Protein AF-A0AAN4Z6Y4-F1 (afdb_monomer)

pLDDT: mean 79.55, std 18.83, range [37.25, 96.38]

Foldseek 3Di:
DDDDDPPPPPPPPPDFAKEWKKKKDWAFDADPVRHGPGTDTGDIDGPGIDGDDPQLQKKKFAAKDFLVVVCVFPCCVGVCVVVVVSVVGGHIMTIIDGGHPVVCVVLVADEDCADDDDRDPPDHMHIYRHNPRNPNPDDPPPPPPPPPPPPPPDDD

Secondary structure (DSSP, 8-state):
-----------------EEEEEEEEEEEEE-TTS-EEEEEEEEEEEEEEEEPPTT--EEEEEEEEEHHHHTTSHHHHH-HHHHHHHTT--SEEEEEEEE-HHHHHHTTPEE-SS------TTPPPEEESSGGGGT---------------------

Radius of gyration: 22.17 Å; Cα contacts (8 Å, |Δi|>4): 297; chains: 1; bounding box: 68×28×75 Å

Organism: NCBI:txid1317129

Sequence (156 aa):
MARIIIALSLLPAIFSLKCNHSAGVSDIVYDERGVATGSNNIDPVGMGVYDCDTALDRCVIFTSMMIDDYMKLDVAAKDSKMTNYIKDHNGKVYGKTCMSQKDCYRIQAQKADVCTGAFKEGTVPCYCTTDTCTGSGAGLSIILPVFFVLTYYVSY

Nearest PDB structures (foldseek):
  6sof-assembly1_D  TM=2.743E-01  e=3.493E+00  Homo sapiens

Solvent-accessible surface area (backbone atoms only — not comparable to full-atom values): 9270 Å² total; per-residue (Å²): 139,85,84,82,78,81,79,78,78,79,68,78,79,83,74,65,51,34,22,26,29,28,46,23,41,34,29,60,39,57,48,101,83,70,45,80,76,50,70,50,76,46,75,65,46,78,74,46,74,44,72,32,59,91,73,24,65,24,25,31,43,38,34,66,36,47,42,78,61,50,64,71,32,69,37,43,79,69,37,62,70,63,32,66,66,50,71,86,58,51,48,29,34,28,34,28,34,48,26,25,71,68,48,37,58,75,68,60,36,41,81,44,84,57,56,81,82,76,83,40,79,91,51,78,20,26,28,20,79,46,38,52,10,60,67,31,74,89,75,85,77,72,79,70,80,80,76,79,77,78,74,82,82,73,90,131

Structure (mmCIF, N/CA/C/O backbone):
data_AF-A0AAN4Z6Y4-F1
#
_entry.id   AF-A0AAN4Z6Y4-F1
#
loop_
_atom_site.group_PDB
_atom_site.id
_atom_site.type_symbol
_atom_site.label_atom_id
_atom_site.label_alt_id
_atom_site.label_comp_id
_atom_site.label_asym_id
_atom_site.label_entity_id
_atom_site.label_seq_id
_atom_site.pdbx_PDB_ins_code
_atom_site.Cartn_x
_atom_site.Cartn_y
_atom_site.Cartn_z
_atom_site.occupancy
_atom_site.B_iso_or_equiv
_atom_site.auth_seq_id
_atom_site.auth_comp_id
_atom_site.auth_asym_id
_atom_site.auth_atom_id
_atom_site.pdbx_PDB_model_num
ATOM 1 N N . MET A 1 1 ? -36.536 -14.148 48.281 1.00 40.00 1 MET A N 1
ATOM 2 C CA . MET A 1 1 ? -35.612 -13.048 47.925 1.00 40.00 1 MET A CA 1
ATOM 3 C C . MET A 1 1 ? -34.916 -13.422 46.624 1.00 40.00 1 MET A C 1
ATOM 5 O O . MET A 1 1 ? -33.988 -14.217 46.655 1.00 40.00 1 MET A O 1
ATOM 9 N N . ALA A 1 2 ? -35.417 -12.952 45.480 1.00 39.69 2 ALA A N 1
ATOM 10 C CA . ALA A 1 2 ? -34.827 -13.253 44.176 1.00 39.69 2 ALA A CA 1
ATOM 11 C C . ALA A 1 2 ? -33.846 -12.134 43.800 1.00 39.69 2 ALA A C 1
ATOM 13 O O . ALA A 1 2 ? -34.240 -10.975 43.695 1.00 39.69 2 ALA A O 1
ATOM 14 N N . ARG A 1 3 ? -32.561 -12.469 43.651 1.00 43.34 3 ARG A N 1
ATOM 15 C CA . ARG A 1 3 ? -31.540 -11.550 43.138 1.00 43.34 3 ARG A CA 1
ATOM 16 C C . ARG A 1 3 ? -31.586 -11.605 41.612 1.00 43.34 3 ARG A C 1
ATOM 18 O O . ARG A 1 3 ? -31.132 -12.582 41.028 1.00 43.34 3 ARG A O 1
ATOM 25 N N . ILE A 1 4 ? -32.153 -10.582 40.979 1.00 48.22 4 ILE A N 1
ATOM 26 C CA . ILE A 1 4 ? -32.066 -10.403 39.527 1.00 48.22 4 ILE A CA 1
ATOM 27 C C . ILE A 1 4 ? -30.680 -9.821 39.240 1.00 48.22 4 ILE A C 1
ATOM 29 O O . ILE A 1 4 ? -30.412 -8.658 39.534 1.00 48.22 4 ILE A O 1
ATOM 33 N N . ILE A 1 5 ? -29.777 -10.653 38.724 1.00 52.44 5 ILE A N 1
ATOM 34 C CA . ILE A 1 5 ? -28.473 -10.217 38.221 1.00 52.44 5 ILE A CA 1
ATOM 35 C C . ILE A 1 5 ? -28.712 -9.709 36.798 1.00 52.44 5 ILE A C 1
ATOM 37 O O . ILE A 1 5 ? -28.887 -10.502 35.875 1.00 52.44 5 ILE A O 1
ATOM 41 N N . ILE A 1 6 ? -28.766 -8.389 36.621 1.00 52.59 6 ILE A N 1
ATOM 42 C CA . ILE A 1 6 ? -28.786 -7.771 35.292 1.00 52.59 6 ILE A CA 1
ATOM 43 C C . ILE A 1 6 ? -27.366 -7.896 34.733 1.00 52.59 6 ILE A C 1
ATOM 45 O O . ILE A 1 6 ? -26.493 -7.081 35.024 1.00 52.59 6 ILE A O 1
ATOM 49 N N . ALA A 1 7 ? -27.115 -8.963 33.976 1.00 50.59 7 ALA A N 1
ATOM 50 C CA . ALA A 1 7 ? -25.903 -9.109 33.184 1.00 50.59 7 ALA A CA 1
ATOM 51 C C . ALA A 1 7 ? -25.984 -8.122 32.013 1.00 50.59 7 ALA A C 1
ATOM 53 O O . ALA A 1 7 ? -26.576 -8.410 30.975 1.00 50.59 7 ALA A O 1
ATOM 54 N N . LEU A 1 8 ? -25.441 -6.920 32.211 1.00 52.28 8 LEU A N 1
ATOM 55 C CA . LEU A 1 8 ? -25.287 -5.926 31.157 1.00 52.28 8 LEU A CA 1
ATOM 56 C C . LEU A 1 8 ? -24.269 -6.476 30.146 1.00 52.28 8 LEU A C 1
ATOM 58 O O . LEU A 1 8 ? -23.059 -6.412 30.360 1.00 52.28 8 LEU A O 1
ATOM 62 N N . SER A 1 9 ? -24.754 -7.082 29.065 1.00 52.09 9 SER A N 1
ATOM 63 C CA . SER A 1 9 ? -23.922 -7.515 27.949 1.00 52.09 9 SER A CA 1
ATOM 64 C C . SER A 1 9 ? -23.388 -6.276 27.226 1.00 52.09 9 SER A C 1
ATOM 66 O O . SER A 1 9 ? -24.043 -5.733 26.336 1.00 52.09 9 SER A O 1
ATOM 68 N N . LEU A 1 10 ? -22.203 -5.813 27.628 1.00 50.78 10 LEU A N 1
ATOM 69 C CA . LEU A 1 10 ? -21.356 -4.926 26.832 1.00 50.78 10 LEU A CA 1
ATOM 70 C C . LEU A 1 10 ? -20.928 -5.701 25.582 1.00 50.78 10 LEU A C 1
ATOM 72 O O . LEU A 1 10 ? -19.863 -6.311 25.547 1.00 50.78 10 LEU A O 1
ATOM 76 N N . LEU A 1 11 ? -21.795 -5.734 24.571 1.00 51.25 11 LEU A N 1
ATOM 77 C CA . LEU A 1 11 ? -21.397 -6.121 23.224 1.00 51.25 11 LEU A CA 1
ATOM 78 C C . LEU A 1 11 ? -20.332 -5.107 22.788 1.00 51.25 11 LEU A C 1
ATOM 80 O O . LEU A 1 11 ? -20.650 -3.915 22.728 1.00 51.25 11 LEU A O 1
ATOM 84 N N . PRO A 1 12 ? -19.077 -5.520 22.530 1.00 52.22 12 PRO A N 1
ATOM 85 C CA . PRO A 1 12 ? -18.112 -4.614 21.937 1.00 52.22 12 PRO A CA 1
ATOM 86 C C . PRO A 1 12 ? -18.688 -4.214 20.582 1.00 52.22 12 PRO A C 1
ATOM 88 O O . PRO A 1 12 ? -18.877 -5.056 19.707 1.00 52.22 12 PRO A O 1
ATOM 91 N N . ALA A 1 13 ? -19.050 -2.943 20.435 1.00 52.47 13 ALA A N 1
ATOM 92 C CA . ALA A 1 13 ? -19.429 -2.407 19.145 1.00 52.47 13 ALA A CA 1
ATOM 93 C C . ALA A 1 13 ? -18.224 -2.599 18.216 1.00 52.47 13 ALA A C 1
ATOM 95 O O . ALA A 1 13 ? -17.171 -1.992 18.415 1.00 52.47 13 ALA A O 1
ATOM 96 N N . ILE A 1 14 ? -18.359 -3.519 17.259 1.00 56.81 14 ILE A N 1
ATOM 97 C CA . ILE A 1 14 ? -17.356 -3.774 16.227 1.00 56.81 14 ILE A CA 1
ATOM 98 C C . ILE A 1 14 ? -17.446 -2.589 15.268 1.00 56.81 14 ILE A C 1
ATOM 100 O O . ILE A 1 14 ? -18.163 -2.625 14.271 1.00 56.81 14 ILE A O 1
ATOM 104 N N . PHE A 1 15 ? -16.794 -1.488 15.625 1.00 65.62 15 PHE A N 1
ATOM 105 C CA . PHE A 1 15 ? -16.603 -0.376 14.709 1.00 65.62 15 PHE A CA 1
ATOM 106 C C . PHE A 1 15 ? -15.539 -0.804 13.702 1.00 65.62 15 PHE A C 1
ATOM 108 O O . PHE A 1 15 ? -14.382 -1.010 14.071 1.00 65.62 15 PHE A O 1
ATOM 115 N N . SER A 1 16 ? -15.949 -0.995 12.448 1.00 79.75 16 SER A N 1
ATOM 116 C CA . SER A 1 16 ? -14.992 -1.183 11.362 1.00 79.75 16 SER A CA 1
ATOM 117 C C . SER A 1 16 ? -14.280 0.141 11.108 1.00 79.75 16 SER A C 1
ATOM 119 O O . SER A 1 16 ? -14.930 1.180 11.000 1.00 79.75 16 SER A O 1
ATOM 121 N N . LEU A 1 17 ? -12.950 0.103 11.064 1.00 88.94 17 LEU A N 1
ATOM 122 C CA . LEU A 1 17 ? -12.118 1.267 10.775 1.00 88.94 17 LEU A CA 1
ATOM 123 C C . LEU A 1 17 ? -12.386 1.738 9.342 1.00 88.94 17 LEU A C 1
ATOM 125 O O . LEU A 1 17 ? -12.390 0.914 8.433 1.00 88.94 17 LEU A O 1
ATOM 129 N N . LYS A 1 18 ? -12.565 3.042 9.119 1.00 90.88 18 LYS A N 1
ATOM 130 C CA . LYS A 1 18 ? -12.768 3.608 7.777 1.00 90.88 18 LYS A CA 1
ATOM 131 C C . LYS A 1 18 ? -11.579 4.433 7.335 1.00 90.88 18 LYS A C 1
ATOM 133 O O . LYS A 1 18 ? -11.336 5.507 7.873 1.00 90.88 18 LYS A O 1
ATOM 138 N N . CYS A 1 19 ? -10.892 4.004 6.286 1.00 90.75 19 CYS A N 1
ATOM 139 C CA . CYS A 1 19 ? -9.755 4.746 5.753 1.00 90.75 19 CYS A CA 1
ATOM 140 C C . CYS A 1 19 ? -10.103 5.411 4.422 1.00 90.75 19 CYS A C 1
ATOM 142 O O . CYS A 1 19 ? -10.952 4.936 3.676 1.00 90.75 19 CYS A O 1
ATOM 144 N N . ASN A 1 20 ? -9.428 6.515 4.102 1.00 91.38 20 ASN A N 1
ATOM 145 C CA . ASN A 1 20 ? -9.361 7.031 2.736 1.00 91.38 20 ASN A CA 1
ATOM 146 C C . ASN A 1 20 ? -8.347 6.207 1.924 1.00 91.38 20 ASN A C 1
ATOM 148 O O . ASN A 1 20 ? -7.206 6.051 2.367 1.00 91.38 20 ASN A O 1
ATOM 152 N N . HIS A 1 21 ? -8.762 5.713 0.758 1.00 91.81 21 HIS A N 1
ATOM 153 C CA . HIS A 1 21 ? -7.971 4.900 -0.159 1.00 91.81 21 HIS A CA 1
ATOM 154 C C . HIS A 1 21 ? -7.591 5.699 -1.403 1.00 91.81 21 HIS A C 1
ATOM 156 O O . HIS A 1 21 ? -8.425 6.343 -2.047 1.00 91.81 21 HIS A O 1
ATOM 162 N N . SER A 1 22 ? -6.319 5.619 -1.773 1.00 91.94 22 SER A N 1
ATOM 163 C CA . SER A 1 22 ? -5.801 6.166 -3.026 1.00 91.94 22 SER A CA 1
ATOM 164 C C . SER A 1 22 ? -4.489 5.488 -3.384 1.00 91.94 22 SER A C 1
ATOM 166 O O . SER A 1 22 ? -3.697 5.236 -2.476 1.00 91.94 22 SER A O 1
ATOM 168 N N . ALA A 1 23 ? -4.209 5.297 -4.668 1.00 91.56 23 ALA A N 1
ATOM 169 C CA . ALA A 1 23 ? -2.918 4.793 -5.132 1.00 91.56 23 ALA A CA 1
ATOM 170 C C . ALA A 1 23 ? -2.407 5.591 -6.325 1.00 91.56 23 ALA A C 1
ATOM 172 O O . ALA A 1 23 ? -3.159 5.878 -7.252 1.00 91.56 23 ALA A O 1
ATOM 173 N N . GLY A 1 24 ? -1.118 5.911 -6.295 1.00 91.88 24 GLY A N 1
ATOM 174 C CA . GLY A 1 24 ? -0.333 6.308 -7.456 1.00 91.88 24 GLY A CA 1
ATOM 175 C C . GLY A 1 24 ? 0.715 5.241 -7.753 1.00 91.88 24 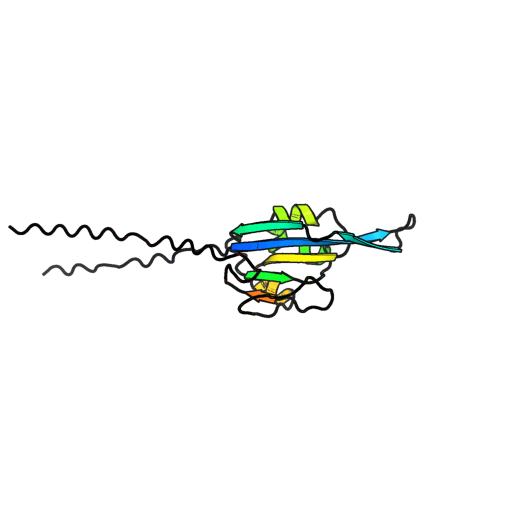GLY A C 1
ATOM 176 O O . GLY A 1 24 ? 1.157 4.521 -6.852 1.00 91.88 24 GLY A O 1
ATOM 177 N N . VAL A 1 25 ? 1.100 5.135 -9.019 1.00 92.50 25 VAL A N 1
ATOM 178 C CA . VAL A 1 25 ? 2.099 4.169 -9.489 1.00 92.50 25 VAL A CA 1
ATOM 179 C C . VAL A 1 25 ? 3.165 4.882 -10.314 1.00 92.50 25 VAL A C 1
ATOM 181 O O . VAL A 1 25 ? 2.924 5.933 -10.907 1.00 92.50 25 VAL A O 1
ATOM 184 N N . SER A 1 26 ? 4.370 4.336 -10.301 1.00 92.44 26 SER A N 1
ATOM 185 C CA . SER A 1 26 ? 5.509 4.776 -11.097 1.00 92.44 26 SER A CA 1
ATOM 186 C C . SER A 1 26 ? 5.993 3.571 -11.888 1.00 92.44 26 SER A C 1
ATOM 188 O O . SER A 1 26 ? 6.730 2.735 -11.353 1.00 92.44 26 SER A O 1
ATOM 190 N N . ASP A 1 27 ? 5.523 3.479 -13.131 1.00 91.88 27 ASP A N 1
ATOM 191 C CA . ASP A 1 27 ? 5.872 2.402 -14.050 1.00 91.88 27 ASP A CA 1
ATOM 192 C C . ASP A 1 27 ? 7.311 2.560 -14.520 1.00 91.88 27 ASP A C 1
ATOM 194 O O . ASP A 1 27 ? 7.748 3.660 -14.860 1.00 91.88 27 ASP A O 1
ATOM 198 N N . ILE A 1 28 ? 8.049 1.458 -14.573 1.00 90.25 28 ILE A N 1
ATOM 199 C CA . ILE A 1 28 ? 9.368 1.409 -15.196 1.00 90.25 28 ILE A CA 1
ATOM 200 C C . ILE A 1 28 ? 9.168 1.219 -16.700 1.00 90.25 28 ILE A C 1
ATOM 202 O O . ILE A 1 28 ? 8.557 0.251 -17.158 1.00 90.25 28 ILE A O 1
ATOM 206 N N . VAL A 1 29 ? 9.721 2.145 -17.478 1.00 91.44 29 VAL A N 1
ATOM 207 C CA . VAL A 1 29 ? 9.739 2.060 -18.939 1.00 91.44 29 VAL A CA 1
ATOM 208 C C . VAL A 1 29 ? 10.970 1.272 -19.356 1.00 91.44 29 VAL A C 1
ATOM 210 O O . VAL A 1 29 ? 12.086 1.610 -18.955 1.00 91.44 29 VAL A O 1
ATOM 213 N N . TYR A 1 30 ? 10.760 0.241 -20.166 1.00 90.56 30 TYR A N 1
ATOM 214 C CA . TYR A 1 30 ? 11.821 -0.591 -20.720 1.00 90.56 30 TYR A CA 1
ATOM 215 C C . TYR A 1 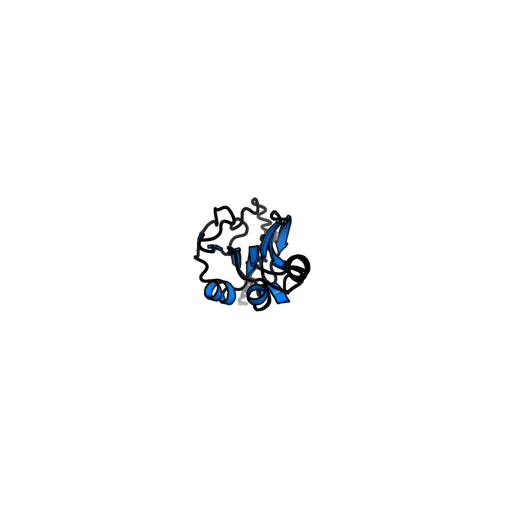30 ? 11.981 -0.322 -22.217 1.00 90.56 30 TYR A C 1
ATOM 217 O O . TYR A 1 30 ? 10.992 -0.090 -22.914 1.00 90.56 30 TYR A O 1
ATOM 225 N N . ASP A 1 31 ? 13.215 -0.369 -22.715 1.00 91.88 31 ASP A N 1
ATOM 226 C CA . ASP A 1 31 ? 13.470 -0.403 -24.154 1.00 91.88 31 ASP A CA 1
ATOM 227 C C . ASP A 1 31 ? 13.147 -1.779 -24.764 1.00 91.88 31 ASP A C 1
ATOM 229 O O . ASP A 1 31 ? 12.819 -2.748 -24.076 1.00 91.88 31 ASP A O 1
ATOM 233 N N . GLU A 1 32 ? 13.294 -1.885 -26.08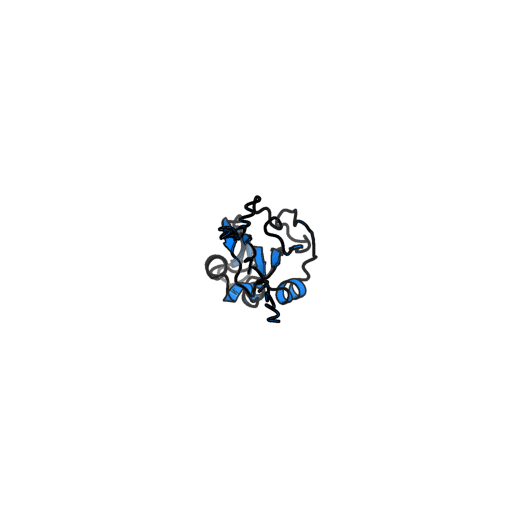5 1.00 92.06 32 GLU A N 1
ATOM 234 C CA . GLU A 1 32 ? 13.096 -3.128 -26.846 1.00 92.06 32 GLU A CA 1
ATOM 235 C C . GLU A 1 32 ? 14.026 -4.277 -26.411 1.00 92.06 32 GLU A C 1
ATOM 237 O O . GLU A 1 32 ? 13.804 -5.432 -26.771 1.00 92.06 32 GLU A O 1
ATOM 242 N N . ARG A 1 33 ? 15.082 -3.978 -25.644 1.00 91.94 33 ARG A N 1
ATOM 243 C CA . ARG A 1 33 ? 16.068 -4.940 -25.132 1.00 91.94 33 ARG A CA 1
ATOM 244 C C . ARG A 1 33 ? 15.783 -5.333 -23.680 1.00 91.94 33 ARG A C 1
ATOM 246 O O . ARG A 1 33 ? 16.542 -6.119 -23.116 1.00 91.94 33 ARG A O 1
ATOM 253 N N . GLY A 1 34 ? 14.715 -4.806 -23.076 1.00 87.50 34 GLY A N 1
ATOM 254 C CA . GLY A 1 34 ? 14.350 -5.052 -21.683 1.00 87.50 34 GLY A CA 1
ATOM 255 C C . GLY A 1 34 ? 15.191 -4.268 -20.671 1.00 87.50 34 GLY A C 1
ATOM 256 O O . GLY A 1 34 ? 15.225 -4.632 -19.496 1.00 87.50 34 GLY A O 1
ATOM 257 N N . VAL A 1 35 ? 15.883 -3.206 -21.091 1.00 89.94 35 VAL A N 1
ATOM 258 C CA . VAL A 1 35 ? 16.658 -2.332 -20.201 1.00 89.94 35 VAL A CA 1
ATOM 259 C C . VAL A 1 35 ? 15.771 -1.192 -19.718 1.00 89.94 35 VAL A C 1
ATOM 261 O O . VAL A 1 35 ? 15.096 -0.550 -20.515 1.00 89.94 35 VAL A O 1
ATOM 264 N N . ALA A 1 36 ? 15.775 -0.921 -18.411 1.00 88.88 36 ALA A N 1
ATOM 265 C CA . ALA A 1 36 ? 15.036 0.204 -17.846 1.00 88.88 36 ALA A CA 1
ATOM 266 C C . ALA A 1 36 ? 15.611 1.538 -18.358 1.00 88.88 36 ALA A C 1
ATOM 268 O O . ALA A 1 36 ? 16.769 1.861 -18.094 1.00 88.88 36 ALA A O 1
ATOM 269 N N . THR A 1 37 ? 14.800 2.317 -19.073 1.00 91.88 37 THR A N 1
ATOM 270 C CA . THR A 1 37 ? 15.188 3.602 -19.679 1.00 91.88 37 THR A CA 1
ATOM 271 C C . THR A 1 37 ? 14.565 4.814 -19.003 1.00 91.88 37 THR A C 1
ATOM 273 O O . THR A 1 37 ? 14.969 5.942 -19.277 1.00 91.88 37 THR A O 1
ATOM 276 N N . GLY A 1 38 ? 13.587 4.615 -18.123 1.00 89.25 38 GLY A N 1
ATOM 277 C CA . GLY A 1 38 ? 12.960 5.706 -17.387 1.00 89.25 38 GLY A CA 1
ATOM 278 C C . GLY A 1 38 ? 11.795 5.241 -16.530 1.00 89.25 38 GLY A C 1
ATOM 279 O O . GLY A 1 38 ? 11.594 4.042 -16.333 1.00 89.25 38 GLY A O 1
ATOM 280 N N . SER A 1 39 ? 11.018 6.206 -16.043 1.00 88.44 39 SER A N 1
ATOM 281 C CA . SER A 1 39 ? 9.762 5.937 -15.357 1.00 88.44 39 SER A CA 1
ATOM 282 C C . SER A 1 39 ? 8.630 6.823 -15.865 1.00 88.44 39 SER A C 1
ATOM 284 O O . SER A 1 39 ? 8.844 7.973 -16.254 1.00 88.44 39 SER A O 1
ATOM 286 N N . ASN A 1 40 ? 7.42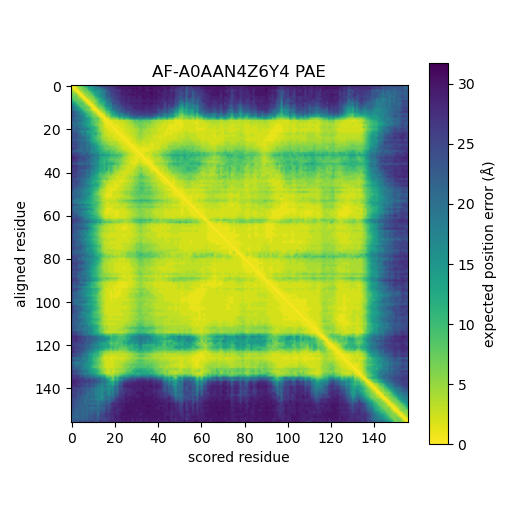1 6.270 -15.861 1.00 89.06 40 ASN A N 1
ATOM 287 C CA . ASN A 1 40 ? 6.188 6.991 -16.119 1.00 89.06 40 ASN A CA 1
ATOM 288 C C . ASN A 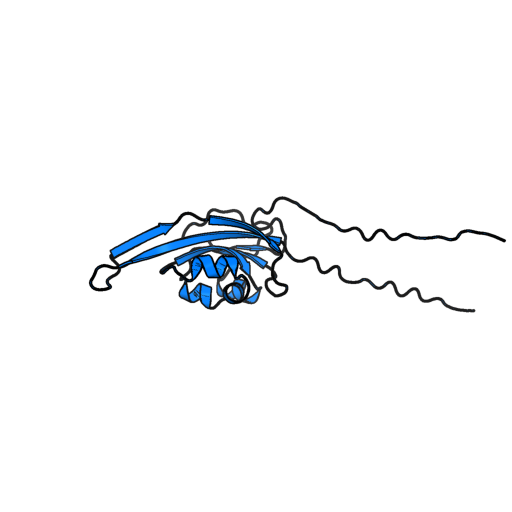1 40 ? 5.395 7.092 -14.813 1.00 89.06 40 ASN A C 1
ATOM 290 O O . ASN A 1 40 ? 4.949 6.085 -14.266 1.00 89.06 40 ASN A O 1
ATOM 294 N N . ASN A 1 41 ? 5.242 8.310 -14.297 1.00 86.56 41 ASN A N 1
ATOM 295 C CA . ASN A 1 41 ? 4.512 8.544 -13.058 1.00 86.56 41 ASN A CA 1
ATOM 296 C C . ASN A 1 41 ? 3.035 8.762 -13.369 1.00 86.56 41 ASN A C 1
ATOM 298 O O . ASN A 1 41 ? 2.681 9.701 -14.079 1.00 86.56 41 ASN A O 1
ATOM 302 N N . ILE A 1 42 ? 2.188 7.914 -12.800 1.00 85.94 42 ILE A N 1
ATOM 303 C CA . ILE A 1 42 ? 0.739 8.037 -12.876 1.00 85.94 42 ILE A CA 1
ATOM 304 C C . ILE A 1 42 ? 0.262 8.694 -11.584 1.00 85.94 42 ILE A C 1
ATOM 306 O O . ILE A 1 42 ? 0.584 8.241 -10.477 1.00 85.94 42 ILE A O 1
ATOM 310 N N . ASP A 1 43 ? -0.489 9.783 -11.743 1.00 83.81 43 ASP A N 1
ATOM 311 C CA . ASP A 1 43 ? -1.037 10.539 -10.623 1.00 83.81 43 ASP A CA 1
ATOM 312 C C . ASP A 1 43 ? -1.928 9.660 -9.730 1.00 83.81 43 ASP A C 1
ATOM 314 O O . ASP A 1 43 ? -2.580 8.728 -10.214 1.00 83.81 43 ASP A O 1
ATOM 318 N N . PRO A 1 44 ? -2.002 9.948 -8.419 1.00 85.00 44 PRO A N 1
ATOM 319 C CA . PRO A 1 44 ? -2.815 9.164 -7.504 1.00 85.00 44 PRO A CA 1
ATOM 320 C C . PRO A 1 44 ? -4.291 9.195 -7.866 1.00 85.00 44 PRO A C 1
ATOM 322 O O . PRO A 1 44 ? -4.924 10.252 -7.875 1.00 85.00 44 PRO A O 1
ATOM 325 N N . VAL A 1 45 ? -4.871 8.015 -8.050 1.00 88.75 45 VAL A N 1
ATOM 326 C CA . VAL A 1 45 ? -6.310 7.861 -8.216 1.00 88.75 45 VAL A CA 1
ATOM 327 C C . VAL A 1 45 ? -6.946 7.761 -6.835 1.00 88.75 45 VAL A C 1
ATOM 329 O O . VAL A 1 45 ? -6.645 6.860 -6.047 1.00 88.75 45 VAL A O 1
ATOM 332 N N . GLY A 1 46 ? -7.830 8.711 -6.527 1.00 88.62 46 GLY A N 1
ATOM 333 C CA . GLY A 1 46 ? -8.668 8.664 -5.334 1.00 88.62 46 GLY A CA 1
ATOM 334 C C . GLY A 1 46 ? -9.716 7.567 -5.476 1.00 88.62 46 GLY A C 1
ATOM 335 O O . GLY A 1 46 ? -10.583 7.647 -6.342 1.00 88.62 46 GLY A O 1
ATOM 336 N N . MET A 1 47 ? -9.647 6.549 -4.622 1.00 88.62 47 MET A N 1
ATOM 337 C CA . MET A 1 47 ? -10.600 5.441 -4.640 1.00 88.62 47 MET A CA 1
ATOM 338 C C . MET A 1 47 ? -11.783 5.702 -3.712 1.00 88.62 47 MET A C 1
ATOM 340 O O . MET A 1 47 ? -12.853 5.158 -3.958 1.00 88.62 47 MET A O 1
ATOM 344 N N . GLY A 1 48 ? -11.630 6.549 -2.690 1.00 88.94 48 GLY A N 1
ATOM 345 C CA . GLY A 1 48 ? -12.696 6.943 -1.765 1.00 88.94 48 GLY A CA 1
ATOM 346 C C . GLY A 1 48 ? -12.478 6.424 -0.345 1.00 88.94 48 GLY A C 1
ATOM 347 O O . GLY A 1 48 ? -11.410 5.916 -0.019 1.00 88.94 48 GLY A O 1
ATOM 348 N N . VAL A 1 49 ? -13.488 6.569 0.513 1.00 89.94 49 VAL A N 1
ATOM 349 C CA . VAL A 1 49 ? -13.443 6.110 1.909 1.00 89.94 49 VAL A CA 1
ATOM 350 C C . VAL A 1 49 ? -14.187 4.787 2.038 1.00 89.94 49 VAL A C 1
ATOM 352 O O . VAL A 1 49 ? -15.361 4.718 1.673 1.00 89.94 49 VAL A O 1
ATOM 355 N N . TYR A 1 50 ? -13.532 3.766 2.587 1.00 87.50 50 TYR A N 1
ATOM 356 C CA . TYR A 1 50 ? -14.106 2.430 2.742 1.00 87.50 50 TYR A CA 1
ATOM 357 C C . TYR A 1 50 ? -13.827 1.846 4.122 1.00 87.50 50 TYR A C 1
ATOM 359 O O . TYR A 1 50 ? -12.837 2.194 4.765 1.00 87.50 50 TYR A O 1
ATOM 367 N N . ASP A 1 51 ? -14.716 0.950 4.554 1.00 90.25 51 ASP A N 1
ATOM 368 C CA . ASP A 1 51 ? -14.487 0.096 5.713 1.00 90.25 51 ASP A CA 1
ATOM 369 C C . ASP A 1 51 ? -13.321 -0.854 5.424 1.00 90.25 51 ASP A C 1
ATOM 371 O O . ASP A 1 51 ? -13.289 -1.530 4.392 1.00 90.25 51 ASP A O 1
ATOM 375 N N . CYS A 1 52 ? -12.376 -0.918 6.352 1.00 90.12 52 CYS A N 1
ATOM 376 C CA . CYS A 1 52 ? -11.306 -1.890 6.316 1.00 90.12 52 CYS A CA 1
ATOM 377 C C . CYS A 1 52 ? -11.846 -3.296 6.565 1.00 90.12 52 CYS A C 1
ATOM 379 O O . CYS A 1 52 ? -12.799 -3.503 7.320 1.00 90.12 52 CYS A O 1
ATOM 381 N N . ASP A 1 53 ? -11.179 -4.288 5.982 1.00 91.38 53 ASP A N 1
ATOM 382 C CA . ASP A 1 53 ? -11.342 -5.663 6.437 1.00 91.38 53 ASP A CA 1
ATOM 383 C C . ASP A 1 53 ? -10.954 -5.773 7.922 1.00 91.38 53 ASP A C 1
ATOM 385 O O . ASP A 1 53 ? -10.043 -5.089 8.388 1.00 91.38 53 ASP A O 1
ATOM 389 N N . THR A 1 54 ? -11.613 -6.665 8.664 1.00 86.12 54 THR A N 1
ATOM 390 C CA . THR A 1 54 ? -11.399 -6.846 10.115 1.00 86.12 54 THR A CA 1
ATOM 391 C C . THR A 1 54 ? -9.946 -7.113 10.519 1.00 86.12 54 THR A C 1
ATOM 393 O O . THR A 1 54 ? -9.563 -6.843 11.654 1.00 86.12 54 THR A O 1
ATOM 396 N N . ALA A 1 55 ? -9.127 -7.634 9.606 1.00 89.69 55 ALA A N 1
ATOM 397 C CA . ALA A 1 55 ? -7.714 -7.899 9.842 1.00 89.69 55 ALA A CA 1
ATOM 398 C C . ALA A 1 55 ? -6.775 -6.773 9.363 1.00 89.69 55 ALA A C 1
ATOM 400 O O . ALA A 1 55 ? -5.559 -6.886 9.532 1.00 89.69 55 ALA A O 1
ATOM 401 N N . LEU A 1 56 ? -7.309 -5.715 8.748 1.00 93.50 56 LEU A N 1
ATOM 402 C CA . LEU A 1 56 ? -6.581 -4.519 8.330 1.00 93.50 56 LEU A CA 1
ATOM 403 C C . LEU A 1 56 ? -6.938 -3.366 9.274 1.00 93.50 56 LEU A C 1
ATOM 405 O O . LEU A 1 56 ? -7.774 -2.519 8.987 1.00 93.50 56 LEU A O 1
ATOM 409 N N . ASP A 1 57 ? -6.313 -3.358 10.444 1.00 92.81 57 ASP A N 1
ATOM 410 C CA . ASP A 1 57 ? -6.708 -2.532 11.582 1.00 92.81 57 ASP A CA 1
ATOM 411 C C . ASP A 1 57 ? -5.990 -1.171 11.660 1.00 92.81 57 ASP A C 1
ATOM 413 O O . ASP A 1 57 ? -6.051 -0.495 12.692 1.00 92.81 57 ASP A O 1
ATOM 417 N N . ARG A 1 58 ? -5.283 -0.762 10.601 1.00 94.50 58 ARG A N 1
ATOM 418 C CA . ARG A 1 58 ? -4.547 0.508 10.519 1.00 94.50 58 ARG A CA 1
ATOM 419 C C . ARG A 1 58 ? -4.862 1.248 9.229 1.00 94.50 58 ARG A C 1
ATOM 421 O 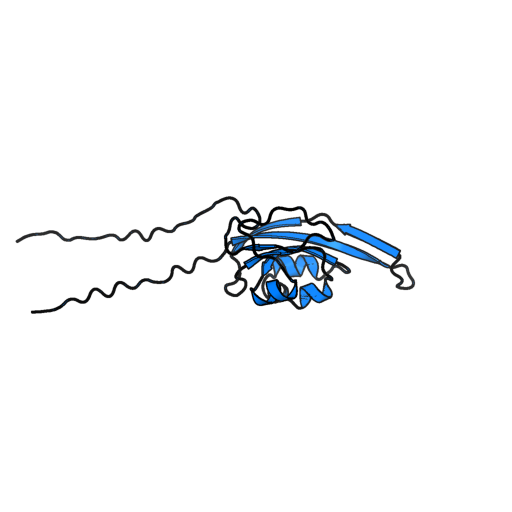O . ARG A 1 58 ? -4.767 0.670 8.155 1.00 94.50 58 ARG A O 1
ATOM 428 N N . CYS A 1 59 ? -5.122 2.546 9.324 1.00 93.75 59 CYS A N 1
ATOM 429 C CA . CYS A 1 59 ? -5.062 3.439 8.175 1.00 93.75 59 CYS A CA 1
ATOM 430 C C . CYS A 1 59 ? -3.616 3.874 7.974 1.00 93.75 59 CYS A C 1
ATOM 432 O O . CYS A 1 59 ? -2.985 4.348 8.916 1.00 93.75 59 CYS A O 1
ATOM 434 N N . VAL A 1 60 ? -3.099 3.732 6.759 1.00 93.56 60 VAL A N 1
ATOM 435 C CA . VAL A 1 60 ? -1.693 3.972 6.431 1.00 93.56 60 VAL A CA 1
ATOM 436 C C . VAL A 1 60 ? -1.585 4.941 5.267 1.00 93.56 60 VAL A C 1
ATOM 438 O O . VAL A 1 60 ? -2.295 4.792 4.276 1.00 93.56 60 VAL A O 1
ATOM 441 N N . ILE A 1 61 ? -0.659 5.895 5.362 1.00 92.62 61 ILE A N 1
ATOM 442 C CA . ILE A 1 61 ? -0.062 6.568 4.206 1.00 92.62 61 ILE A CA 1
ATOM 443 C C . ILE A 1 61 ? 1.306 5.936 4.000 1.00 92.62 61 ILE A C 1
ATOM 445 O O . ILE A 1 61 ? 2.202 6.116 4.825 1.00 92.62 61 ILE A O 1
ATOM 449 N N . PHE A 1 62 ? 1.462 5.174 2.925 1.00 90.94 62 PHE A N 1
ATOM 450 C CA . PHE A 1 62 ? 2.729 4.541 2.594 1.00 90.94 62 PHE A CA 1
ATOM 451 C C . PHE A 1 62 ? 3.374 5.255 1.417 1.00 90.94 62 PHE A C 1
ATOM 453 O O . PHE A 1 62 ? 2.713 5.724 0.484 1.00 90.94 62 PHE A O 1
ATOM 460 N N . THR A 1 63 ? 4.690 5.363 1.493 1.00 86.56 63 THR A N 1
ATOM 461 C CA . THR A 1 63 ? 5.499 5.959 0.444 1.00 86.56 63 THR A CA 1
ATOM 462 C C . THR A 1 63 ? 6.026 4.887 -0.491 1.00 86.56 63 THR A C 1
ATOM 464 O O . THR A 1 63 ? 5.972 3.696 -0.190 1.00 86.56 63 THR A O 1
ATOM 467 N N . SER A 1 64 ? 6.470 5.350 -1.657 1.00 88.25 64 SER A N 1
ATOM 468 C CA . SER A 1 64 ? 6.996 4.570 -2.773 1.00 88.25 64 SER A CA 1
ATOM 469 C C . SER A 1 64 ? 7.642 3.237 -2.363 1.00 88.25 64 SER A C 1
ATOM 471 O O . SER A 1 64 ? 8.761 3.214 -1.852 1.00 88.25 64 SER A O 1
ATOM 473 N N . MET A 1 65 ? 6.970 2.130 -2.671 1.00 91.38 65 MET A N 1
ATOM 474 C CA . MET A 1 65 ? 7.452 0.763 -2.480 1.00 91.38 65 MET A CA 1
ATOM 475 C C . MET A 1 65 ? 7.358 -0.026 -3.782 1.00 91.38 65 MET A C 1
ATOM 477 O O . MET A 1 65 ? 6.514 0.283 -4.615 1.00 91.38 65 MET A O 1
ATOM 481 N N . MET A 1 66 ? 8.196 -1.045 -3.970 1.00 93.00 66 MET A N 1
ATOM 482 C CA . MET A 1 66 ? 8.089 -1.900 -5.156 1.00 93.00 66 MET A CA 1
ATOM 483 C C . MET A 1 66 ? 6.732 -2.610 -5.174 1.00 93.00 66 MET A C 1
ATOM 485 O O . MET A 1 66 ? 6.284 -3.104 -4.137 1.00 93.00 66 MET A O 1
ATOM 489 N N . ILE A 1 67 ? 6.097 -2.695 -6.344 1.00 94.56 67 ILE A N 1
ATOM 490 C CA . ILE A 1 67 ? 4.817 -3.397 -6.512 1.00 94.56 67 ILE A CA 1
ATOM 491 C C . ILE A 1 67 ? 4.947 -4.855 -6.059 1.00 94.56 67 ILE A C 1
ATOM 493 O O . ILE A 1 67 ? 4.115 -5.329 -5.292 1.00 94.56 67 ILE A O 1
ATOM 497 N N . ASP A 1 68 ? 6.047 -5.529 -6.394 1.00 94.69 68 ASP A N 1
ATOM 498 C CA . ASP A 1 68 ? 6.314 -6.898 -5.933 1.00 94.69 68 ASP A CA 1
ATOM 499 C C . ASP A 1 68 ? 6.340 -7.034 -4.406 1.00 94.69 68 ASP A C 1
ATOM 501 O O . ASP A 1 68 ? 5.982 -8.079 -3.863 1.00 94.69 68 ASP A O 1
ATOM 505 N N . ASP A 1 69 ? 6.768 -5.995 -3.687 1.00 94.19 69 ASP A N 1
ATOM 506 C CA . ASP A 1 69 ? 6.758 -5.992 -2.226 1.00 94.19 69 ASP A CA 1
ATOM 507 C C . ASP A 1 69 ? 5.383 -5.644 -1.665 1.00 94.19 69 ASP A C 1
ATOM 509 O O . ASP A 1 69 ? 4.972 -6.252 -0.674 1.00 94.19 69 ASP A O 1
ATOM 513 N N . TYR A 1 70 ? 4.647 -4.745 -2.326 1.00 94.81 70 TYR A N 1
ATOM 514 C CA . TYR A 1 70 ? 3.245 -4.472 -2.020 1.00 94.81 70 TYR A CA 1
ATOM 515 C C . TYR A 1 70 ? 2.393 -5.742 -2.133 1.00 94.81 70 TYR A C 1
ATOM 517 O O . TYR A 1 70 ? 1.632 -6.059 -1.221 1.00 94.81 70 TYR A O 1
ATOM 525 N N . MET A 1 71 ? 2.585 -6.533 -3.193 1.00 95.81 71 MET A N 1
ATOM 526 C CA . MET A 1 71 ? 1.838 -7.774 -3.434 1.00 95.81 71 MET A CA 1
ATOM 527 C C . MET A 1 71 ? 2.081 -8.859 -2.369 1.00 95.81 71 MET A C 1
ATOM 529 O O . MET A 1 71 ? 1.345 -9.841 -2.308 1.00 95.81 71 MET A O 1
ATOM 533 N N . LYS A 1 72 ? 3.088 -8.689 -1.499 1.00 95.31 72 LYS A N 1
ATOM 534 C CA . LYS A 1 72 ? 3.382 -9.583 -0.363 1.00 95.31 72 LYS A CA 1
ATOM 535 C C . LYS A 1 72 ? 2.744 -9.126 0.956 1.00 95.31 72 LYS A C 1
ATOM 537 O O . LYS A 1 72 ? 3.030 -9.748 1.984 1.00 95.31 72 LYS A O 1
ATOM 542 N N . LEU A 1 73 ? 1.998 -8.022 0.964 1.00 95.12 73 LEU A N 1
ATOM 543 C CA . LEU A 1 73 ? 1.295 -7.501 2.139 1.00 95.12 73 LEU A CA 1
ATOM 544 C C . LEU A 1 73 ? -0.108 -8.111 2.253 1.00 95.12 73 LEU A C 1
ATOM 546 O O . LEU A 1 73 ? -0.710 -8.506 1.256 1.00 95.12 73 LEU A O 1
ATOM 550 N N . ASP A 1 74 ? -0.670 -8.124 3.459 1.00 94.62 74 ASP A N 1
ATOM 551 C CA . ASP A 1 74 ? -2.028 -8.613 3.711 1.00 94.62 74 ASP A CA 1
ATOM 552 C C . ASP A 1 74 ? -3.074 -7.772 2.961 1.00 94.62 74 ASP A C 1
ATOM 554 O O . ASP A 1 74 ? -4.090 -8.305 2.510 1.00 94.62 74 ASP A O 1
ATOM 558 N N . VAL A 1 75 ? -2.822 -6.465 2.796 1.00 92.25 75 VAL A N 1
ATOM 559 C CA . VAL A 1 75 ? -3.700 -5.565 2.028 1.00 92.25 75 VAL A CA 1
ATOM 560 C C . VAL A 1 75 ? -3.845 -6.011 0.573 1.00 92.25 75 VAL A C 1
ATOM 562 O O . VAL A 1 75 ? -4.953 -5.955 0.047 1.00 92.25 75 VAL A O 1
ATOM 565 N N . ALA A 1 76 ? -2.790 -6.544 -0.052 1.00 92.88 76 ALA A N 1
ATOM 566 C CA . ALA A 1 76 ? -2.854 -7.009 -1.437 1.00 92.88 76 ALA A CA 1
ATOM 567 C C . ALA A 1 76 ? -3.776 -8.232 -1.615 1.00 92.88 76 ALA A C 1
ATOM 569 O O . ALA A 1 76 ? -4.364 -8.443 -2.673 1.00 92.88 76 ALA A O 1
ATOM 570 N N . ALA A 1 77 ? -3.942 -9.044 -0.568 1.00 91.69 77 ALA A N 1
ATOM 571 C CA . ALA A 1 77 ? -4.856 -10.183 -0.593 1.00 91.69 77 ALA A CA 1
ATOM 572 C C . ALA A 1 77 ? -6.311 -9.800 -0.265 1.00 91.69 77 ALA A C 1
ATOM 574 O O . ALA A 1 77 ? -7.227 -10.556 -0.587 1.00 91.69 77 ALA A O 1
ATOM 575 N N . LYS A 1 78 ? -6.531 -8.663 0.409 1.00 87.88 78 LYS A N 1
ATOM 576 C CA . LYS A 1 78 ? -7.816 -8.320 1.047 1.00 87.88 78 LYS A CA 1
ATOM 577 C C . LYS A 1 78 ? -8.507 -7.095 0.449 1.00 87.88 78 LYS A C 1
ATOM 579 O O . LYS A 1 78 ? -9.733 -7.054 0.416 1.00 87.88 78 LYS A O 1
ATOM 584 N N . ASP A 1 79 ? -7.759 -6.126 -0.070 1.00 84.25 79 ASP A N 1
ATOM 585 C CA . ASP A 1 79 ? -8.303 -4.969 -0.785 1.00 84.25 79 ASP A CA 1
ATOM 586 C C . ASP A 1 79 ? -8.258 -5.227 -2.294 1.00 84.25 79 ASP A C 1
ATOM 588 O O . ASP A 1 79 ? -7.312 -4.871 -3.003 1.00 84.25 79 ASP A O 1
ATOM 592 N N . SER A 1 80 ? -9.308 -5.876 -2.798 1.00 84.44 80 SER A N 1
ATOM 593 C CA . SER A 1 80 ? -9.408 -6.209 -4.222 1.00 84.44 80 SER A CA 1
ATOM 594 C C . SER A 1 80 ? -9.446 -4.976 -5.126 1.00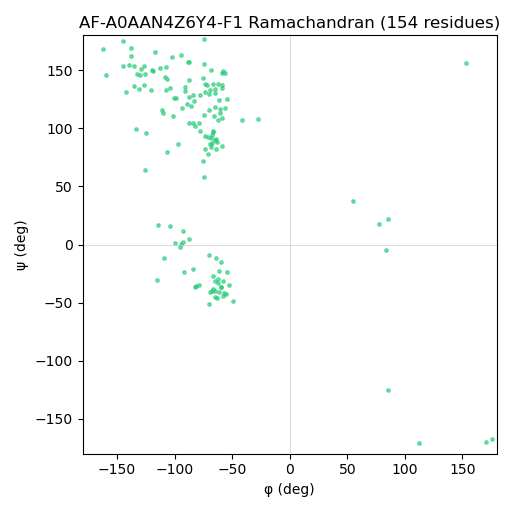 84.44 80 SER A C 1
ATOM 596 O O . SER A 1 80 ? -8.966 -5.053 -6.253 1.00 84.44 80 SER A O 1
ATOM 598 N N . LYS A 1 81 ? -9.970 -3.830 -4.670 1.00 87.12 81 LYS A N 1
ATOM 599 C CA . LYS A 1 81 ? -10.039 -2.616 -5.497 1.00 87.12 81 LYS A CA 1
ATOM 600 C C . LYS A 1 81 ? -8.650 -2.035 -5.714 1.00 87.12 81 LYS A C 1
ATOM 602 O O . LYS A 1 81 ? -8.260 -1.825 -6.860 1.00 87.12 81 LYS A O 1
ATOM 607 N N . MET A 1 82 ? -7.902 -1.832 -4.629 1.00 87.81 82 MET A N 1
ATOM 608 C CA . MET A 1 82 ? -6.546 -1.299 -4.716 1.00 87.81 82 MET A CA 1
ATOM 609 C C . MET A 1 82 ? -5.627 -2.254 -5.479 1.00 87.81 82 MET A C 1
ATOM 611 O O . MET A 1 82 ? -4.908 -1.852 -6.388 1.00 87.81 82 MET A O 1
ATOM 615 N N . THR A 1 83 ? -5.696 -3.541 -5.151 1.00 91.94 83 THR A N 1
ATOM 616 C CA . THR A 1 83 ? -4.835 -4.559 -5.760 1.00 91.94 83 THR A CA 1
ATOM 617 C C . THR A 1 83 ? -5.120 -4.710 -7.249 1.00 91.94 83 THR A C 1
ATOM 619 O O . THR A 1 83 ? -4.185 -4.805 -8.037 1.00 91.94 83 THR A O 1
ATOM 622 N N . ASN A 1 84 ? -6.390 -4.672 -7.668 1.00 92.31 84 ASN A N 1
ATOM 623 C CA . ASN A 1 84 ? -6.731 -4.719 -9.090 1.00 92.31 84 ASN A CA 1
ATOM 624 C C . ASN A 1 84 ? -6.224 -3.501 -9.861 1.00 92.31 84 ASN A C 1
ATOM 626 O O . ASN A 1 84 ? -5.906 -3.655 -11.031 1.00 92.31 84 ASN A O 1
ATOM 630 N N . TYR A 1 85 ? -6.140 -2.330 -9.224 1.00 90.56 85 TYR A N 1
ATOM 631 C CA . TYR A 1 85 ? -5.518 -1.163 -9.839 1.00 90.56 85 TYR A CA 1
ATOM 632 C C . TYR A 1 85 ? -4.003 -1.338 -9.975 1.00 90.56 85 TYR A C 1
ATOM 634 O O . TYR A 1 85 ? -3.464 -0.988 -11.006 1.00 90.56 85 TYR A O 1
ATOM 642 N N . ILE A 1 86 ? -3.319 -1.894 -8.970 1.00 92.50 86 ILE A N 1
ATOM 643 C CA . ILE A 1 86 ? -1.845 -1.947 -8.915 1.00 92.50 86 ILE A CA 1
ATOM 644 C C . ILE A 1 86 ? -1.250 -3.112 -9.719 1.00 92.50 86 ILE A C 1
ATOM 646 O O . ILE A 1 86 ? -0.173 -2.973 -10.288 1.00 92.50 86 ILE A O 1
ATOM 650 N N . LYS A 1 87 ? -1.907 -4.275 -9.739 1.00 92.44 87 LYS A N 1
ATOM 651 C CA . LYS A 1 87 ? -1.315 -5.542 -10.213 1.00 92.44 87 LYS A CA 1
ATOM 652 C C . LYS A 1 87 ? -0.877 -5.549 -11.684 1.00 92.44 87 LYS A C 1
ATOM 654 O O . LYS A 1 87 ? -0.056 -6.382 -12.049 1.00 92.44 87 LYS A O 1
ATOM 659 N N . ASP A 1 88 ? -1.453 -4.672 -12.505 1.00 90.31 88 ASP A N 1
ATOM 660 C CA . ASP A 1 88 ? -1.179 -4.592 -13.944 1.00 90.31 88 ASP A CA 1
ATOM 661 C C . ASP A 1 88 ? -0.063 -3.573 -14.267 1.00 90.31 88 ASP A C 1
ATOM 663 O O . ASP A 1 88 ? 0.281 -3.371 -15.431 1.00 90.31 88 ASP A O 1
ATOM 667 N N . HIS A 1 89 ? 0.522 -2.956 -13.235 1.00 92.56 89 HIS A N 1
ATOM 668 C CA . HIS A 1 89 ? 1.642 -2.021 -13.321 1.00 92.56 89 HIS A CA 1
ATOM 669 C C . HIS A 1 89 ? 2.964 -2.684 -12.934 1.00 92.56 89 HIS A C 1
ATOM 671 O O . HIS A 1 89 ? 3.006 -3.712 -12.254 1.00 92.56 89 HIS A O 1
ATOM 677 N N . ASN A 1 90 ? 4.067 -2.065 -13.343 1.00 90.00 90 ASN A N 1
ATOM 678 C CA . ASN A 1 90 ? 5.411 -2.462 -12.943 1.00 90.00 90 ASN A CA 1
ATOM 679 C C . ASN A 1 90 ? 6.076 -1.324 -12.143 1.00 90.00 90 ASN A C 1
ATOM 681 O O . ASN A 1 90 ? 5.567 -0.216 -12.054 1.00 90.00 90 ASN A O 1
ATOM 685 N N . GLY A 1 91 ? 7.184 -1.585 -11.453 1.00 92.06 91 GLY A N 1
ATOM 686 C CA . GLY A 1 91 ? 7.867 -0.534 -10.691 1.00 92.06 91 GLY A CA 1
ATOM 687 C C . GLY A 1 91 ? 7.316 -0.306 -9.285 1.00 92.06 91 GLY A C 1
ATOM 688 O O . GLY A 1 91 ? 7.350 -1.225 -8.461 1.00 92.06 91 GLY A O 1
ATOM 689 N N . LYS A 1 92 ? 6.929 0.936 -8.963 1.00 93.06 92 LYS A N 1
ATOM 690 C CA . LYS A 1 92 ? 6.644 1.362 -7.581 1.00 93.06 92 LYS A CA 1
ATOM 691 C C . LYS A 1 92 ? 5.210 1.841 -7.390 1.00 93.06 92 LYS A C 1
ATOM 693 O O . LYS A 1 92 ? 4.618 2.437 -8.279 1.00 93.06 92 LYS A O 1
ATOM 698 N N . VAL A 1 93 ? 4.685 1.657 -6.186 1.00 93.25 93 VAL A N 1
ATOM 699 C CA . VAL A 1 93 ? 3.368 2.120 -5.751 1.00 93.25 93 VAL A CA 1
ATOM 700 C C . VAL A 1 93 ? 3.482 2.947 -4.477 1.00 93.25 93 VAL A C 1
ATOM 702 O O . VAL A 1 93 ? 4.333 2.703 -3.623 1.00 93.25 93 VAL A O 1
ATOM 705 N N . TYR A 1 94 ? 2.612 3.937 -4.342 1.00 92.62 94 TYR A N 1
ATOM 706 C CA . TYR A 1 94 ? 2.480 4.772 -3.157 1.00 92.62 94 TYR A CA 1
ATOM 707 C C . TYR A 1 94 ? 1.011 5.128 -2.944 1.00 92.62 94 TYR A C 1
ATOM 709 O O . TYR A 1 94 ? 0.231 5.158 -3.897 1.00 92.62 94 TYR A O 1
ATOM 717 N N . GLY A 1 95 ? 0.595 5.404 -1.709 1.00 92.19 95 GLY A N 1
ATOM 718 C CA . GLY A 1 95 ? -0.830 5.604 -1.486 1.00 92.19 95 GLY A CA 1
ATOM 719 C C . GLY A 1 95 ? -1.293 5.697 -0.045 1.00 92.19 95 GLY A C 1
ATOM 720 O O . GLY A 1 95 ? -0.512 5.828 0.896 1.00 92.19 95 GLY A O 1
ATOM 721 N N . LYS A 1 96 ? -2.618 5.661 0.098 1.00 92.31 96 LYS A N 1
ATOM 722 C CA . LYS A 1 96 ? -3.350 5.599 1.364 1.00 92.31 96 LYS A CA 1
ATOM 723 C C . LYS A 1 96 ? -4.189 4.337 1.351 1.00 92.31 96 LYS A C 1
ATOM 725 O O . LYS A 1 96 ? -4.843 4.098 0.343 1.00 92.31 96 LYS A O 1
ATOM 730 N N . THR A 1 97 ? -4.174 3.539 2.411 1.00 93.38 97 THR A N 1
ATOM 731 C CA . THR A 1 97 ? -4.939 2.284 2.464 1.00 93.38 97 THR A CA 1
ATOM 732 C C . THR A 1 97 ? -5.117 1.772 3.886 1.00 93.38 97 THR A C 1
ATOM 734 O O . THR A 1 97 ? -4.432 2.231 4.799 1.00 93.38 97 THR A O 1
ATOM 737 N N . CYS A 1 98 ? -5.986 0.780 4.065 1.00 93.94 98 CYS A N 1
ATOM 738 C CA . CYS A 1 98 ? -5.971 -0.085 5.240 1.00 93.94 98 CYS A CA 1
ATOM 739 C C . CYS A 1 98 ? -4.784 -1.065 5.177 1.00 93.94 98 CYS A C 1
ATOM 741 O O . CYS A 1 98 ? -4.529 -1.645 4.123 1.00 93.94 98 CYS A O 1
ATOM 743 N N . MET A 1 99 ? -4.087 -1.304 6.287 1.00 95.00 99 MET A N 1
ATOM 744 C CA . MET A 1 99 ? -3.078 -2.363 6.434 1.00 95.00 99 MET A CA 1
ATOM 745 C C . MET A 1 99 ? -3.210 -3.058 7.788 1.00 95.00 99 MET A C 1
ATOM 747 O O . MET A 1 99 ? -3.793 -2.512 8.724 1.00 95.00 99 MET A O 1
ATOM 751 N N . SER A 1 100 ? -2.630 -4.252 7.910 1.00 95.62 100 SER A N 1
ATOM 752 C CA . SER A 1 100 ? -2.480 -4.904 9.208 1.00 95.62 100 SER A CA 1
ATOM 753 C C . SER A 1 100 ? -1.366 -4.241 10.025 1.00 95.62 100 SER A C 1
ATOM 755 O O . SER A 1 100 ? -0.407 -3.676 9.485 1.00 95.62 100 SER A O 1
ATOM 757 N N . GLN A 1 101 ? -1.433 -4.356 11.352 1.00 95.31 101 GLN A N 1
ATOM 758 C CA . GLN A 1 101 ? -0.333 -3.952 12.233 1.00 95.31 101 GLN A CA 1
ATOM 759 C C . GLN A 1 101 ? 1.017 -4.593 11.846 1.00 95.31 101 GLN A C 1
ATOM 761 O O . GLN A 1 101 ? 2.064 -3.954 11.979 1.00 95.31 101 GLN A O 1
ATOM 766 N N . LYS A 1 102 ? 1.007 -5.841 11.360 1.00 96.38 102 LYS A N 1
ATOM 767 C CA . LYS A 1 102 ? 2.210 -6.557 10.915 1.00 96.38 102 LYS A CA 1
ATOM 768 C C . LYS A 1 102 ? 2.832 -5.888 9.690 1.00 96.38 102 LYS A C 1
ATOM 770 O O . LYS A 1 102 ? 4.044 -5.679 9.665 1.00 96.38 102 LYS A O 1
ATOM 775 N N . ASP A 1 103 ? 2.015 -5.527 8.709 1.00 96.06 103 ASP A N 1
ATOM 776 C CA . ASP A 1 103 ? 2.491 -4.847 7.506 1.00 96.06 103 ASP A CA 1
ATOM 777 C C . ASP A 1 103 ? 3.013 -3.447 7.818 1.00 96.06 103 ASP A C 1
ATOM 779 O O . ASP A 1 103 ? 4.067 -3.072 7.310 1.00 96.06 103 ASP A O 1
ATOM 783 N N . CYS A 1 104 ? 2.364 -2.720 8.737 1.00 94.38 104 CYS A N 1
ATOM 784 C CA . CYS A 1 104 ? 2.862 -1.428 9.218 1.00 94.38 104 CYS A CA 1
ATOM 785 C C . CYS A 1 104 ? 4.293 -1.540 9.764 1.00 94.38 104 CYS A C 1
ATOM 787 O O . CYS A 1 104 ? 5.137 -0.704 9.451 1.00 94.38 104 CYS A O 1
ATOM 789 N N . TYR A 1 105 ? 4.596 -2.593 10.532 1.00 94.25 105 TYR A N 1
ATOM 790 C CA . TYR A 1 105 ? 5.961 -2.838 11.007 1.00 94.25 105 TYR A CA 1
ATOM 791 C C . TYR A 1 105 ? 6.920 -3.205 9.877 1.00 94.25 105 TYR A C 1
ATOM 793 O O . TYR A 1 105 ? 8.057 -2.735 9.864 1.00 94.25 105 TYR A O 1
ATOM 801 N N . ARG A 1 106 ? 6.469 -4.013 8.913 1.00 94.50 106 ARG A N 1
ATOM 802 C CA . ARG A 1 106 ? 7.284 -4.429 7.767 1.00 94.50 106 ARG A CA 1
ATOM 803 C C . ARG A 1 106 ? 7.733 -3.244 6.917 1.00 94.50 106 ARG A C 1
ATOM 805 O O . ARG A 1 106 ? 8.883 -3.216 6.492 1.00 94.50 106 ARG A O 1
ATOM 812 N N . ILE A 1 107 ? 6.849 -2.273 6.701 1.00 93.44 107 ILE A N 1
ATOM 813 C CA . ILE A 1 107 ? 7.160 -1.051 5.946 1.00 93.44 107 ILE A CA 1
ATOM 814 C C . ILE A 1 107 ? 7.744 0.063 6.825 1.00 93.44 107 ILE A C 1
ATOM 816 O O . ILE A 1 107 ? 7.943 1.175 6.346 1.00 93.44 107 ILE A O 1
ATOM 820 N N . GLN A 1 108 ? 7.996 -0.222 8.109 1.00 93.75 108 GLN A N 1
ATOM 821 C CA . GLN A 1 108 ? 8.520 0.731 9.090 1.00 93.75 108 GLN A CA 1
ATOM 822 C C . GLN A 1 108 ? 7.673 2.009 9.205 1.00 93.75 108 GLN A C 1
ATOM 824 O O . GLN A 1 108 ? 8.197 3.108 9.386 1.00 93.75 108 GLN A O 1
ATOM 829 N N . ALA A 1 109 ? 6.350 1.868 9.106 1.00 92.94 109 ALA A N 1
ATOM 830 C CA . ALA A 1 109 ? 5.443 2.987 9.277 1.00 92.94 109 ALA A CA 1
ATOM 831 C C . ALA A 1 109 ? 5.470 3.496 10.721 1.00 92.94 109 ALA A C 1
ATOM 833 O O . ALA A 1 109 ? 5.472 2.718 11.677 1.00 92.94 109 ALA A O 1
ATOM 834 N N . GLN A 1 110 ? 5.458 4.815 10.879 1.00 93.19 110 GLN A N 1
ATOM 835 C CA . GLN A 1 110 ? 5.421 5.476 12.175 1.00 93.19 110 GLN A CA 1
ATOM 836 C C . GLN A 1 110 ? 3.983 5.731 12.607 1.00 93.19 110 GLN A C 1
ATOM 838 O O . GLN A 1 110 ? 3.153 6.194 11.826 1.00 93.19 110 GLN A O 1
ATOM 843 N N . LYS A 1 111 ? 3.690 5.448 13.876 1.00 93.62 111 LYS A N 1
ATOM 844 C CA . LYS A 1 111 ? 2.388 5.765 14.453 1.00 93.62 111 LYS A CA 1
ATOM 845 C C . LYS A 1 111 ? 2.240 7.281 14.585 1.00 93.62 111 LYS A C 1
ATOM 847 O O . LYS A 1 111 ? 3.120 7.928 15.146 1.00 93.62 111 LYS A O 1
ATOM 852 N N . ALA A 1 112 ? 1.106 7.815 14.157 1.00 89.62 112 ALA A N 1
ATOM 853 C CA . ALA A 1 112 ? 0.696 9.189 14.415 1.00 89.62 112 ALA A CA 1
ATOM 854 C C . ALA A 1 112 ? -0.793 9.240 14.775 1.00 89.62 112 ALA A C 1
ATOM 856 O O . ALA A 1 112 ? -1.513 8.257 14.599 1.00 89.62 112 ALA A O 1
ATOM 857 N N . ASP A 1 113 ? -1.260 10.389 15.259 1.00 85.06 113 ASP A N 1
ATOM 858 C CA . ASP A 1 113 ? -2.695 10.630 15.467 1.00 85.06 113 ASP A CA 1
ATOM 859 C C . ASP A 1 113 ? -3.403 10.969 14.147 1.00 85.06 113 ASP A C 1
ATOM 861 O O . ASP A 1 113 ? -4.549 10.582 13.922 1.00 85.06 113 ASP A O 1
ATOM 865 N N . VAL A 1 114 ? -2.694 11.673 13.260 1.00 86.00 114 VAL A N 1
ATOM 866 C CA . VAL A 1 114 ? -3.120 12.007 11.900 1.00 86.00 114 VAL A CA 1
ATOM 867 C C . VAL A 1 114 ? -1.903 11.928 10.990 1.00 86.00 114 VAL A C 1
ATOM 869 O O . VAL A 1 114 ? -0.866 12.528 11.275 1.00 86.00 114 VAL A O 1
ATOM 872 N N . CYS A 1 115 ? -2.041 11.233 9.866 1.00 86.75 115 CYS A N 1
ATOM 873 C CA . CYS A 1 115 ? -1.012 11.202 8.843 1.00 86.75 115 CYS A CA 1
ATOM 874 C C . CYS A 1 115 ? -1.210 12.378 7.887 1.00 86.75 115 CYS A C 1
ATOM 876 O O . CYS A 1 115 ? -2.111 12.386 7.047 1.00 86.75 115 CYS A O 1
ATOM 878 N N . THR A 1 116 ? -0.357 13.392 8.025 1.00 74.38 116 THR A N 1
ATOM 879 C CA . THR A 1 116 ? -0.310 14.546 7.125 1.00 74.38 116 THR A CA 1
ATOM 880 C C . THR A 1 116 ? 0.887 14.405 6.190 1.00 74.38 116 THR A C 1
ATOM 882 O O . THR A 1 116 ? 1.977 14.025 6.608 1.00 74.38 116 THR A O 1
ATOM 885 N N . GLY A 1 117 ? 0.695 14.662 4.897 1.00 65.81 117 GLY A N 1
ATOM 886 C CA . GLY A 1 117 ? 1.790 14.582 3.933 1.00 65.81 117 GLY A CA 1
ATOM 887 C C . GLY A 1 117 ? 1.345 14.268 2.513 1.00 65.81 117 GLY A C 1
ATOM 888 O O . GLY A 1 117 ? 0.279 13.700 2.279 1.00 65.81 117 GLY A O 1
ATOM 889 N N . ALA A 1 118 ? 2.191 14.664 1.564 1.00 63.16 118 ALA A N 1
ATOM 890 C CA . ALA A 1 118 ? 2.107 14.240 0.173 1.00 63.16 118 ALA A CA 1
ATOM 891 C C . ALA A 1 118 ? 2.887 12.932 -0.019 1.00 63.16 118 ALA A C 1
ATOM 893 O O . ALA A 1 118 ? 3.815 12.640 0.734 1.00 63.16 118 ALA A O 1
ATOM 894 N N . PHE A 1 119 ? 2.543 12.177 -1.057 1.00 68.31 1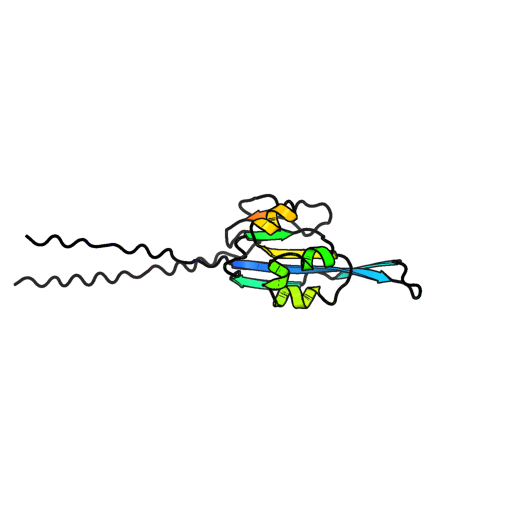19 PHE A N 1
ATOM 895 C CA . PHE A 1 119 ? 3.177 10.906 -1.403 1.00 68.31 119 PHE A CA 1
ATOM 896 C C . PHE A 1 119 ? 4.574 11.071 -2.019 1.00 68.31 119 PHE A C 1
ATOM 898 O O . PHE A 1 119 ? 4.819 10.693 -3.161 1.00 68.31 119 PHE A O 1
ATOM 905 N N . LYS A 1 120 ? 5.498 11.707 -1.303 1.00 64.62 120 LYS A N 1
ATOM 906 C CA . LYS A 1 120 ? 6.836 11.959 -1.834 1.00 64.62 120 LYS A CA 1
ATOM 907 C C . LYS A 1 120 ? 7.756 10.778 -1.544 1.00 64.62 120 LYS A C 1
ATOM 909 O O . LYS A 1 120 ? 7.694 10.157 -0.478 1.00 64.62 120 LYS A O 1
ATOM 914 N N . GLU A 1 121 ? 8.617 10.459 -2.502 1.00 64.19 121 GLU A N 1
ATOM 915 C CA . GLU A 1 121 ? 9.709 9.516 -2.278 1.00 64.19 121 GLU A CA 1
ATOM 916 C C . GLU A 1 121 ? 10.606 10.035 -1.141 1.00 64.19 121 GLU A C 1
ATOM 918 O O . GLU A 1 121 ? 10.856 11.236 -1.032 1.00 64.19 121 GLU A O 1
ATOM 923 N N . GLY A 1 122 ? 11.024 9.141 -0.244 1.00 65.19 122 GLY A N 1
ATOM 924 C CA . GLY A 1 122 ? 11.825 9.492 0.934 1.00 65.19 122 GLY A CA 1
ATOM 925 C C . GLY A 1 122 ? 11.035 9.990 2.150 1.00 65.19 122 GLY A C 1
ATOM 926 O O . GLY A 1 122 ? 11.630 10.174 3.210 1.00 65.19 122 GLY A O 1
ATOM 927 N N . THR A 1 123 ? 9.711 10.169 2.055 1.00 78.75 123 THR A N 1
ATOM 928 C CA . THR A 1 123 ? 8.892 10.409 3.258 1.00 78.75 123 THR A CA 1
ATOM 929 C C . THR A 1 123 ? 8.706 9.108 4.037 1.00 78.75 123 THR A C 1
ATOM 931 O O . THR A 1 123 ? 8.561 8.034 3.448 1.00 78.75 123 THR A O 1
ATOM 934 N N . VAL A 1 124 ? 8.702 9.192 5.365 1.00 85.75 124 VAL A N 1
ATOM 935 C CA . VAL A 1 124 ? 8.483 8.020 6.220 1.00 85.75 124 VAL A CA 1
ATOM 936 C C . VAL A 1 124 ? 7.003 7.625 6.158 1.00 85.75 124 VAL A C 1
ATOM 938 O O . VAL A 1 124 ? 6.151 8.506 6.315 1.00 85.75 124 VAL A O 1
ATOM 941 N N . PRO A 1 125 ? 6.666 6.341 5.929 1.00 91.88 125 PRO A N 1
ATOM 942 C CA . PRO A 1 125 ? 5.288 5.877 6.009 1.00 91.88 125 PRO A CA 1
ATOM 943 C C . PRO A 1 125 ? 4.679 6.184 7.381 1.00 91.88 125 PRO A C 1
ATOM 945 O O . PRO A 1 125 ? 5.364 6.157 8.401 1.00 91.88 125 PRO A O 1
ATOM 948 N N . CYS A 1 126 ? 3.383 6.454 7.419 1.00 92.94 126 CYS A N 1
ATOM 949 C CA . CYS A 1 126 ? 2.666 6.834 8.631 1.00 92.94 126 CYS A CA 1
ATOM 950 C C . CYS A 1 126 ? 1.410 5.981 8.795 1.00 92.94 126 CYS A C 1
ATOM 952 O O . CYS A 1 126 ? 0.775 5.645 7.796 1.00 92.94 126 CYS A O 1
ATOM 954 N N . TYR A 1 127 ? 1.029 5.658 10.033 1.00 94.56 127 TYR A N 1
ATOM 955 C CA . TYR A 1 127 ? -0.216 4.954 10.320 1.00 94.56 127 TYR A CA 1
ATOM 956 C C . TYR A 1 127 ? -0.961 5.460 11.564 1.00 94.56 127 TYR A C 1
ATOM 958 O O . TYR A 1 127 ? -0.355 5.937 12.522 1.00 94.56 127 TYR A O 1
ATOM 966 N N . CYS A 1 128 ? -2.280 5.256 11.585 1.00 91.69 128 CYS A N 1
ATOM 967 C CA . CYS A 1 128 ? -3.160 5.471 12.740 1.00 91.69 128 CYS A CA 1
ATOM 968 C C . CYS A 1 128 ? -4.291 4.430 12.791 1.00 91.69 128 CYS A C 1
ATOM 970 O O . CYS A 1 128 ? -4.447 3.602 11.896 1.00 91.69 128 CYS A O 1
ATOM 972 N N . THR A 1 129 ? -5.088 4.472 13.859 1.00 91.75 129 THR A N 1
ATOM 973 C CA . THR A 1 129 ? -6.229 3.569 14.120 1.00 91.75 129 THR A CA 1
ATOM 974 C C . THR A 1 129 ? -7.572 4.301 14.120 1.00 91.75 129 THR A C 1
ATOM 976 O O . THR A 1 129 ? -8.534 3.822 14.710 1.00 91.75 129 THR A O 1
ATOM 979 N N . THR A 1 130 ? -7.623 5.508 13.564 1.00 89.12 130 THR A N 1
ATOM 980 C CA . THR A 1 130 ? -8.801 6.382 13.574 1.00 89.12 130 THR A CA 1
ATOM 981 C C . THR A 1 130 ? -9.251 6.656 12.149 1.00 89.12 130 THR A C 1
ATOM 983 O O . THR A 1 130 ? -8.419 6.739 11.245 1.00 89.12 130 THR A O 1
ATOM 986 N N . ASP A 1 131 ? -10.551 6.863 11.946 1.00 86.44 131 ASP A N 1
ATOM 987 C CA . ASP A 1 131 ? -11.082 7.125 10.604 1.00 86.44 131 ASP A CA 1
ATOM 988 C C . ASP A 1 131 ? -10.457 8.384 9.981 1.00 86.44 131 ASP A C 1
ATOM 990 O O . ASP A 1 131 ? -10.118 8.442 8.801 1.00 86.44 131 ASP A O 1
ATOM 994 N N . THR A 1 132 ? -10.202 9.398 10.808 1.00 84.56 132 THR A N 1
ATOM 995 C CA . THR A 1 132 ? -9.631 10.681 10.383 1.00 84.56 132 THR A CA 1
ATOM 996 C C . THR A 1 132 ? -8.163 10.600 9.960 1.00 84.56 132 THR A C 1
ATOM 998 O O . THR A 1 132 ? -7.646 11.555 9.379 1.00 84.56 132 THR A O 1
ATOM 1001 N N . CYS A 1 133 ? -7.502 9.463 10.190 1.00 84.62 133 CYS A N 1
ATOM 1002 C CA . CYS A 1 133 ? -6.071 9.263 9.999 1.00 84.62 133 CYS A CA 1
ATOM 1003 C C . CYS A 1 133 ? -5.542 9.731 8.639 1.00 84.62 133 CYS A C 1
ATOM 1005 O O . CYS A 1 133 ? -4.535 10.432 8.566 1.00 84.62 133 CYS A O 1
ATOM 1007 N N . THR A 1 134 ? -6.219 9.342 7.556 1.00 81.69 134 THR A N 1
ATOM 1008 C CA . THR A 1 134 ? -5.784 9.595 6.172 1.00 81.69 134 THR A CA 1
ATOM 1009 C C . THR A 1 134 ? -6.569 10.728 5.498 1.00 81.69 134 THR A C 1
ATOM 1011 O O . THR A 1 134 ? -6.522 10.896 4.269 1.00 81.69 134 THR A O 1
ATOM 1014 N N . GLY A 1 135 ? -7.264 11.536 6.306 1.00 74.12 135 GLY A N 1
ATOM 1015 C CA . GLY A 1 135 ? -8.120 12.633 5.861 1.00 74.12 135 GLY A CA 1
ATOM 1016 C C . GLY A 1 135 ? -9.547 12.209 5.509 1.00 74.12 135 GLY A C 1
ATOM 1017 O O . GLY A 1 135 ? -10.203 12.917 4.749 1.00 74.12 135 GLY A O 1
ATOM 1018 N N . SER A 1 136 ? -10.032 11.068 6.019 1.00 64.44 136 SER A N 1
ATOM 1019 C CA . SER A 1 136 ? -11.467 10.769 5.978 1.00 64.44 136 SER A CA 1
ATOM 1020 C C . SER A 1 136 ? -12.191 11.779 6.871 1.00 64.44 136 SER A C 1
ATOM 1022 O O . SER A 1 136 ? -11.991 11.807 8.087 1.00 64.44 136 SER A O 1
ATOM 1024 N N . GLY A 1 137 ? -12.958 12.685 6.268 1.00 52.53 137 GLY A N 1
ATOM 1025 C CA . GLY A 1 137 ? -13.750 13.667 7.002 1.00 52.53 137 GLY A CA 1
ATOM 1026 C C . GLY A 1 137 ? -14.741 12.974 7.939 1.00 52.53 137 GLY A C 1
ATOM 1027 O O . GLY A 1 137 ? -15.399 12.012 7.554 1.00 52.53 137 GLY A O 1
ATOM 1028 N N . ALA A 1 138 ? -14.814 13.473 9.172 1.00 43.28 138 ALA A N 1
ATOM 1029 C CA . ALA A 1 138 ? -15.615 12.973 10.281 1.00 43.28 138 ALA A CA 1
ATOM 1030 C C . ALA A 1 138 ? -17.038 12.537 9.882 1.00 43.28 138 ALA A C 1
ATOM 1032 O O . ALA A 1 138 ? -17.930 13.355 9.674 1.00 43.28 138 ALA A O 1
ATOM 1033 N N . GLY A 1 139 ? -17.255 11.227 9.861 1.00 42.62 139 GLY A N 1
ATOM 1034 C CA . GLY A 1 139 ? -18.570 10.609 9.853 1.00 42.62 139 GLY A CA 1
ATOM 1035 C C . GLY A 1 139 ? -18.654 9.629 11.00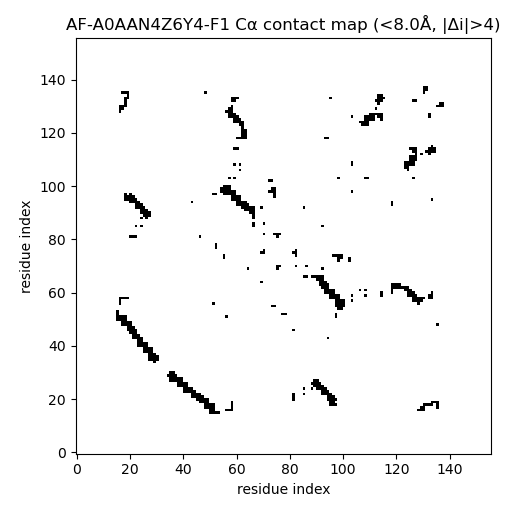9 1.00 42.62 139 GLY A C 1
ATOM 1036 O O . GLY A 1 139 ? -18.757 8.430 10.778 1.00 42.62 139 GLY A O 1
ATOM 1037 N N . LEU A 1 140 ? -18.569 10.133 12.246 1.00 44.62 140 LEU A N 1
ATOM 1038 C CA . LEU A 1 140 ? -18.905 9.381 13.456 1.00 44.62 140 LEU A CA 1
ATOM 1039 C C . LEU A 1 140 ? -20.370 8.927 13.340 1.00 44.62 140 LEU A C 1
ATOM 1041 O O . LEU A 1 140 ? -21.282 9.580 13.835 1.00 44.62 140 LEU A O 1
ATOM 1045 N N . SER A 1 141 ? -20.615 7.797 12.675 1.00 41.56 141 SER A N 1
ATOM 1046 C CA . SER A 1 141 ? -21.839 7.022 12.868 1.00 41.56 141 SER A CA 1
ATOM 1047 C C . SER A 1 141 ? -21.697 6.299 14.196 1.00 41.56 141 SER A C 1
ATOM 1049 O O . SER A 1 141 ? -21.484 5.091 14.259 1.00 41.56 141 SER A O 1
ATOM 1051 N N . ILE A 1 142 ? -21.785 7.067 15.282 1.00 43.47 142 ILE A N 1
ATOM 1052 C CA . ILE A 1 142 ? -22.120 6.499 16.577 1.00 43.47 142 ILE A CA 1
ATOM 1053 C C . ILE A 1 142 ? -23.571 6.059 16.418 1.00 43.47 142 ILE A C 1
ATOM 1055 O O . ILE A 1 142 ? -24.495 6.858 16.559 1.00 43.47 142 ILE A O 1
ATOM 1059 N N . ILE A 1 143 ? -23.784 4.794 16.062 1.00 44.47 143 ILE A N 1
ATOM 1060 C CA . ILE A 1 143 ? -25.079 4.162 16.276 1.00 44.47 143 ILE A CA 1
ATOM 1061 C C . ILE A 1 143 ? -25.198 4.064 17.795 1.00 44.47 143 ILE A C 1
ATOM 1063 O O . ILE A 1 143 ? -24.738 3.105 18.408 1.00 44.47 143 ILE A O 1
ATOM 1067 N N . LEU A 1 144 ? -25.713 5.126 18.418 1.00 40.22 144 LEU A N 1
ATOM 1068 C CA . LEU A 1 144 ? -26.133 5.097 19.809 1.00 40.22 144 LEU A CA 1
ATOM 1069 C C . LEU A 1 144 ? -27.149 3.955 19.911 1.00 40.22 144 LEU A C 1
ATOM 1071 O O . LEU A 1 144 ? -28.186 4.030 19.245 1.00 40.22 144 LEU A O 1
ATOM 1075 N N . PRO A 1 145 ? -26.888 2.892 20.692 1.00 45.22 145 PRO A N 1
ATOM 1076 C CA . PRO A 1 145 ? -27.940 1.949 21.004 1.00 45.22 145 PRO A CA 1
ATOM 1077 C C . PRO A 1 145 ? -28.993 2.743 21.772 1.00 45.22 145 PRO A C 1
ATOM 1079 O O . PRO A 1 145 ? -28.776 3.155 22.913 1.00 45.22 145 PRO A O 1
ATOM 1082 N N . VAL A 1 146 ? -30.119 3.024 21.116 1.00 44.78 146 VAL A N 1
ATOM 1083 C CA . VAL A 1 146 ? -31.307 3.557 21.772 1.00 44.78 146 VAL A CA 1
ATOM 1084 C C . VAL A 1 146 ? -31.778 2.456 22.714 1.00 44.78 146 VAL A C 1
ATOM 1086 O O . VAL A 1 146 ? -32.534 1.565 22.333 1.00 44.78 146 VAL A O 1
ATOM 1089 N N . PHE A 1 147 ? -31.274 2.478 23.946 1.00 43.25 147 PHE A N 1
ATOM 1090 C CA . PHE A 1 147 ? -31.850 1.727 25.045 1.00 43.25 147 PHE A CA 1
ATOM 1091 C C . PHE A 1 147 ? -33.244 2.309 25.285 1.00 43.25 147 PHE A C 1
ATOM 1093 O O . PHE A 1 147 ? -33.414 3.269 26.034 1.00 43.25 147 PHE A O 1
ATOM 1100 N N . PHE A 1 148 ? -34.252 1.739 24.622 1.00 44.88 148 PHE A N 1
ATOM 1101 C CA . PHE A 1 148 ? -35.640 1.856 25.045 1.00 44.88 148 PHE A CA 1
ATOM 1102 C C . PHE A 1 148 ? -35.747 1.186 26.416 1.00 44.88 148 PHE A C 1
ATOM 1104 O O . PHE A 1 148 ? -36.021 -0.006 26.546 1.00 44.88 148 PHE A O 1
ATOM 1111 N N . VAL A 1 149 ? -35.493 1.969 27.461 1.00 43.09 149 VAL A N 1
ATOM 1112 C CA . VAL A 1 149 ? -35.929 1.654 28.813 1.00 43.09 149 VAL A CA 1
ATOM 1113 C C . VAL A 1 149 ? -37.451 1.795 28.803 1.00 43.09 149 VAL A C 1
ATOM 1115 O O . VAL A 1 149 ? -38.006 2.853 29.084 1.00 43.09 149 VAL A O 1
ATOM 1118 N N . LEU A 1 150 ? -38.142 0.719 28.428 1.00 43.19 150 LEU A N 1
ATOM 1119 C CA . LEU A 1 150 ? -39.548 0.526 28.759 1.00 43.19 150 LEU A CA 1
ATOM 1120 C C . LEU A 1 150 ? -39.622 0.250 30.266 1.00 43.19 150 LEU A C 1
ATOM 1122 O O . LEU A 1 150 ? -39.749 -0.890 30.706 1.00 43.19 150 LEU A O 1
ATOM 1126 N N . THR A 1 151 ? -39.519 1.299 31.084 1.00 46.84 151 THR A N 1
ATOM 1127 C CA . THR A 1 151 ? -40.072 1.250 32.437 1.00 46.84 151 THR A CA 1
ATOM 1128 C C . THR A 1 151 ? -41.582 1.168 32.291 1.00 46.84 151 THR A C 1
ATOM 1130 O O . THR A 1 151 ? -42.252 2.186 32.121 1.00 46.84 151 THR A O 1
ATOM 1133 N N . TYR A 1 152 ? -42.128 -0.042 32.372 1.00 45.03 152 TYR A N 1
ATOM 1134 C CA . TYR A 1 152 ? -43.506 -0.221 32.806 1.00 45.03 152 TYR A CA 1
ATOM 1135 C C . TYR A 1 152 ? -43.570 0.148 34.293 1.00 45.03 152 TYR A C 1
ATOM 1137 O O . TYR A 1 152 ? -43.445 -0.688 35.182 1.00 45.03 152 TYR A O 1
ATOM 1145 N N . TYR A 1 153 ? -43.711 1.446 34.552 1.00 50.16 153 TYR A N 1
ATOM 1146 C CA . TYR A 1 153 ? -44.340 1.942 35.763 1.00 50.16 153 TYR A CA 1
ATOM 1147 C C . TYR A 1 153 ? -45.845 1.786 35.548 1.00 50.16 153 TYR A C 1
ATOM 1149 O O . TYR A 1 153 ? -46.468 2.626 34.906 1.00 50.16 153 TYR A O 1
ATOM 1157 N N . VAL A 1 154 ? -46.431 0.710 36.063 1.00 42.41 154 VAL A N 1
ATOM 1158 C CA . VAL A 1 154 ? -47.835 0.751 36.475 1.00 42.41 154 VAL A CA 1
ATOM 1159 C C . VAL A 1 154 ? -47.910 0.110 37.848 1.00 42.41 154 VAL A C 1
ATOM 1161 O O . VAL A 1 154 ? -47.864 -1.105 38.006 1.00 42.41 154 VAL A O 1
ATOM 1164 N N . SER A 1 155 ? -47.956 0.990 38.838 1.00 43.12 155 SER A N 1
ATOM 1165 C CA . SER A 1 155 ? -48.442 0.725 40.180 1.00 43.12 155 SER A CA 1
ATOM 1166 C C . SER A 1 155 ? -49.861 0.159 40.099 1.00 43.12 155 SER A C 1
ATOM 1168 O O . SER A 1 155 ? -50.713 0.819 39.506 1.00 43.12 155 SER A O 1
ATOM 1170 N N . TYR A 1 156 ? -50.110 -1.007 40.695 1.00 37.25 156 TYR A N 1
ATOM 1171 C CA . TYR A 1 156 ? -51.279 -1.294 41.539 1.00 37.25 156 TYR A CA 1
ATOM 1172 C C . TYR A 1 156 ? -51.098 -2.638 42.249 1.00 37.25 156 TYR A C 1
ATOM 1174 O O . TYR A 1 156 ? -50.748 -3.622 41.561 1.00 37.25 156 TYR A O 1
#

Mean predicted aligned error: 11.08 Å